Protein AF-A0ABD0QK53-F1 (afdb_monomer_lite)

Organism: Cirrhinus mrigala (NCBI:txid683832)

InterPro domains:
  IPR001478 PDZ domain [PS50106] (8-50)
  IPR036034 PDZ superfamily [G3DSA:2.30.42.10] (1-50)
  IPR036034 PDZ superfamily [SSF50156] (4-50)

Radius of gyration: 12.95 Å; chains: 1; bounding box: 27×29×35 Å

pLDDT: mean 91.86, std 10.02, range [49.38, 97.88]

Sequence (50 aa):
QDATRYYSVELERGPTGFGFSLRGGSEYNMGLYVLGLMEGGPASRSHKIQ

Structure (mmCIF, N/CA/C/O backbone):
data_AF-A0ABD0QK53-F1
#
_entry.id   AF-A0ABD0QK53-F1
#
loop_
_atom_site.group_PDB
_atom_site.id
_atom_site.type_symbol
_atom_site.label_atom_id
_atom_site.label_alt_id
_atom_site.label_comp_id
_atom_site.label_asym_id
_atom_site.label_entity_id
_atom_site.label_seq_id
_atom_site.pdbx_PDB_ins_code
_atom_site.Cartn_x
_atom_site.Cartn_y
_atom_site.Cartn_z
_atom_site.occupancy
_atom_site.B_iso_or_equiv
_atom_site.auth_seq_id
_atom_site.auth_comp_id
_atom_site.auth_asym_id
_atom_site.auth_atom_id
_atom_site.pdbx_PDB_model_num
ATOM 1 N N . GLN A 1 1 ? -3.905 -21.459 -21.677 1.00 49.38 1 GLN A N 1
ATOM 2 C CA . GLN A 1 1 ? -4.069 -20.022 -21.396 1.00 49.38 1 GLN A CA 1
ATOM 3 C C . GLN A 1 1 ? -4.004 -19.893 -19.886 1.00 49.38 1 GLN A C 1
ATOM 5 O O . GLN A 1 1 ? -5.009 -20.138 -19.232 1.00 49.38 1 GLN A O 1
ATOM 10 N N . ASP A 1 2 ? -2.812 -19.665 -19.332 1.00 58.78 2 ASP A N 1
ATOM 11 C CA . ASP A 1 2 ? -2.659 -19.404 -17.897 1.00 58.78 2 ASP A CA 1
ATOM 12 C C . ASP A 1 2 ? -3.233 -18.018 -17.621 1.00 58.78 2 ASP A C 1
ATOM 14 O O . ASP A 1 2 ? -2.575 -16.999 -17.818 1.00 58.78 2 ASP A O 1
ATOM 18 N N . ALA A 1 3 ? -4.512 -17.973 -17.260 1.00 66.00 3 ALA A N 1
ATOM 19 C CA . ALA A 1 3 ? -5.116 -16.757 -16.757 1.00 66.00 3 ALA A CA 1
ATOM 20 C C . ALA A 1 3 ? -4.462 -16.474 -15.404 1.00 66.00 3 ALA A C 1
ATOM 22 O O . ALA A 1 3 ? -4.750 -17.160 -14.423 1.00 66.00 3 ALA A O 1
ATOM 23 N N . THR A 1 4 ? -3.552 -15.500 -15.359 1.00 71.56 4 THR A N 1
ATOM 24 C CA . THR A 1 4 ? -2.995 -14.981 -14.109 1.00 71.56 4 THR A CA 1
ATOM 25 C C . THR A 1 4 ? -4.155 -14.716 -13.157 1.00 71.56 4 THR A C 1
ATOM 27 O O . THR A 1 4 ? -5.015 -13.875 -13.423 1.00 71.56 4 THR A O 1
ATOM 30 N N . ARG A 1 5 ? -4.240 -15.495 -12.077 1.00 81.00 5 ARG A N 1
ATOM 31 C CA . ARG A 1 5 ? -5.358 -15.409 -11.142 1.00 81.00 5 ARG A CA 1
ATOM 32 C C . ARG A 1 5 ? -5.172 -14.145 -10.312 1.00 81.00 5 ARG A C 1
ATOM 34 O O . ARG A 1 5 ? -4.377 -14.123 -9.379 1.00 81.00 5 ARG A O 1
ATOM 41 N N . TYR A 1 6 ? -5.875 -13.084 -10.688 1.00 85.69 6 TYR A N 1
ATOM 42 C CA . TYR A 1 6 ? -5.892 -11.848 -9.918 1.00 85.69 6 TYR A CA 1
ATOM 43 C C . TYR A 1 6 ? -6.563 -12.087 -8.563 1.00 85.69 6 TYR A C 1
ATOM 45 O O . TYR A 1 6 ? -7.598 -12.750 -8.473 1.00 85.69 6 TYR A O 1
ATOM 53 N N . TYR A 1 7 ? -5.962 -11.535 -7.513 1.00 89.50 7 TYR A N 1
ATOM 54 C CA . TYR A 1 7 ? -6.534 -11.488 -6.175 1.00 89.50 7 TYR A CA 1
ATOM 55 C C . TYR A 1 7 ? -6.880 -10.035 -5.853 1.00 89.50 7 TYR A C 1
ATOM 57 O O . TYR A 1 7 ? -6.007 -9.168 -5.867 1.00 89.50 7 TYR A O 1
ATOM 65 N N . SER A 1 8 ? -8.160 -9.764 -5.613 1.00 92.44 8 SER A N 1
ATOM 66 C CA . SER A 1 8 ? -8.671 -8.411 -5.391 1.00 92.44 8 SER A CA 1
ATOM 67 C C . SER A 1 8 ? -9.043 -8.209 -3.928 1.00 92.44 8 SER A C 1
ATOM 69 O O . SER A 1 8 ? -9.686 -9.061 -3.314 1.00 92.44 8 SER A O 1
ATOM 71 N N . VAL A 1 9 ? -8.664 -7.054 -3.382 1.00 93.88 9 VAL A N 1
ATOM 72 C CA . VAL A 1 9 ? -8.964 -6.654 -2.006 1.00 93.88 9 VAL A CA 1
ATOM 73 C C . VAL A 1 9 ? -9.534 -5.245 -2.017 1.00 93.88 9 VAL A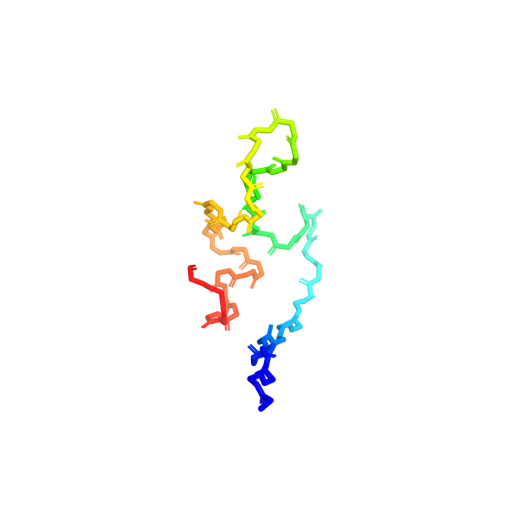 C 1
ATOM 75 O O . VAL A 1 9 ? -8.933 -4.336 -2.581 1.00 93.88 9 VAL A O 1
ATOM 78 N N . GLU A 1 10 ? -10.671 -5.068 -1.354 1.00 96.00 10 GLU A N 1
ATOM 79 C CA . GLU A 1 10 ? -11.232 -3.754 -1.056 1.00 96.00 10 GLU A CA 1
ATOM 80 C C . GLU A 1 10 ? -10.848 -3.351 0.366 1.00 96.00 10 GLU A C 1
ATOM 82 O O . GLU A 1 10 ? -11.012 -4.134 1.307 1.00 96.00 10 GLU A O 1
ATOM 87 N N . LEU A 1 11 ? -10.323 -2.134 0.509 1.00 97.12 11 LEU A N 1
ATOM 88 C CA . LEU A 1 11 ? -9.940 -1.543 1.785 1.00 97.12 11 LEU A CA 1
ATOM 89 C C . LEU A 1 11 ? -10.562 -0.159 1.911 1.00 97.12 11 LEU A C 1
ATOM 91 O O . LEU A 1 11 ? -10.434 0.676 1.015 1.00 97.12 11 LEU A O 1
ATOM 95 N N . GLU A 1 12 ? -11.149 0.118 3.068 1.00 96.94 12 GLU A N 1
ATOM 96 C CA . GLU A 1 12 ? -11.510 1.481 3.431 1.00 96.94 12 GLU A CA 1
ATOM 97 C C . GLU A 1 12 ? -10.249 2.278 3.783 1.00 96.94 12 GLU A C 1
ATOM 99 O O . GLU A 1 12 ? -9.374 1.818 4.527 1.00 96.94 12 GLU A O 1
ATOM 104 N N . ARG A 1 13 ? -10.135 3.490 3.233 1.00 97.31 13 ARG A N 1
ATOM 105 C CA . ARG A 1 13 ? -8.991 4.364 3.498 1.00 97.31 13 ARG A CA 1
ATOM 106 C C . ARG A 1 13 ? -9.090 4.928 4.915 1.00 97.31 13 ARG A C 1
ATOM 108 O O . ARG A 1 13 ? -10.045 5.625 5.241 1.00 97.31 13 ARG A O 1
ATOM 115 N N . GLY A 1 14 ? -8.075 4.672 5.736 1.00 96.06 14 GLY A N 1
ATOM 116 C CA . GLY A 1 14 ? -7.928 5.296 7.048 1.00 96.06 14 GLY A CA 1
ATOM 117 C C . GLY A 1 14 ? -7.308 6.701 6.973 1.00 96.06 14 GLY A C 1
ATOM 118 O O . GLY A 1 14 ? -6.898 7.145 5.896 1.00 96.06 14 GLY A O 1
ATOM 119 N N . PRO A 1 15 ? -7.157 7.391 8.120 1.00 95.50 15 PRO A N 1
ATOM 120 C CA . PRO A 1 15 ? -6.621 8.757 8.182 1.00 95.50 15 PRO A CA 1
ATOM 121 C C . PRO A 1 15 ? -5.230 8.917 7.550 1.00 95.50 15 PRO A C 1
ATOM 123 O O . PRO A 1 15 ? -4.917 9.958 6.982 1.00 95.50 15 PRO A O 1
ATOM 126 N N . THR A 1 16 ? -4.407 7.869 7.618 1.00 93.69 16 THR A N 1
ATOM 127 C CA . THR A 1 16 ? -3.029 7.836 7.105 1.00 93.69 16 THR A CA 1
ATOM 128 C C . THR A 1 16 ? -2.878 6.990 5.834 1.00 93.69 16 THR A C 1
ATOM 130 O O . THR A 1 16 ? -1.761 6.732 5.392 1.00 93.69 16 THR A O 1
ATOM 133 N N . GLY A 1 17 ? -3.984 6.560 5.214 1.00 96.94 17 GLY A N 1
ATOM 134 C CA . GLY A 1 17 ? -3.985 5.704 4.024 1.00 96.94 17 GLY A CA 1
ATOM 135 C C . GLY A 1 17 ? -4.477 4.283 4.303 1.00 96.94 17 GLY A C 1
ATOM 136 O O . GLY A 1 17 ? -5.339 4.068 5.152 1.00 96.94 17 GLY A O 1
ATOM 137 N N . PHE A 1 18 ? -3.959 3.305 3.557 1.00 97.69 18 PHE A N 1
ATOM 138 C CA . PHE A 1 18 ? -4.442 1.916 3.598 1.00 97.69 18 PHE A CA 1
ATOM 139 C C . PHE A 1 18 ? -3.695 1.013 4.591 1.00 97.69 18 PHE A C 1
ATOM 141 O O . PHE A 1 18 ? -4.114 -0.116 4.834 1.00 97.69 18 PHE A O 1
ATOM 148 N N . GLY A 1 19 ? -2.620 1.505 5.213 1.00 97.19 19 GLY A N 1
ATOM 149 C CA . GLY A 1 19 ? -1.899 0.768 6.254 1.00 97.19 19 GLY A CA 1
ATOM 150 C C . GLY A 1 19 ? -0.991 -0.347 5.733 1.00 97.19 19 GLY A C 1
ATOM 151 O O . GLY A 1 19 ? -0.837 -1.356 6.413 1.00 97.19 19 GLY A O 1
ATOM 152 N N . PHE A 1 20 ? -0.392 -0.177 4.554 1.00 97.25 20 PHE A N 1
ATOM 153 C CA . PHE A 1 20 ? 0.704 -1.015 4.066 1.00 97.25 20 PHE A CA 1
ATOM 154 C C . PHE A 1 20 ? 1.773 -0.156 3.384 1.00 97.25 20 PHE A C 1
ATOM 156 O O . PHE A 1 20 ? 1.486 0.952 2.926 1.00 97.25 20 PHE A O 1
ATOM 163 N N . SER A 1 21 ? 2.998 -0.667 3.306 1.00 96.56 21 SER A N 1
ATOM 164 C CA . SER A 1 21 ? 4.090 -0.073 2.531 1.00 96.56 21 SER A CA 1
ATOM 165 C C . SER A 1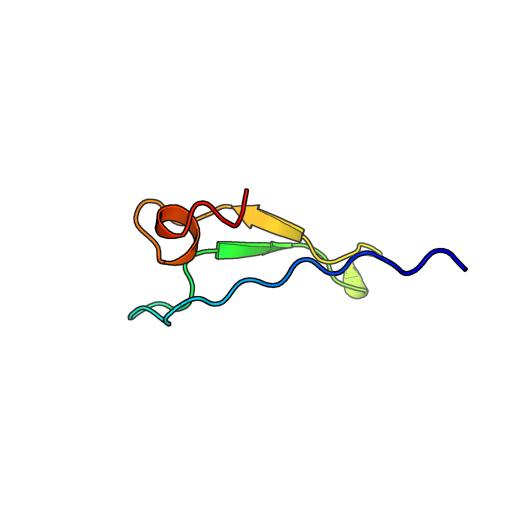 21 ? 4.394 -0.908 1.291 1.00 96.56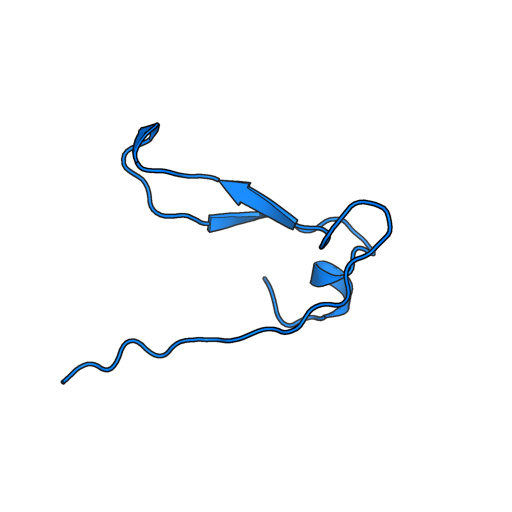 21 SER A C 1
ATOM 167 O O . SER A 1 21 ? 4.224 -2.127 1.295 1.00 96.56 21 SER A O 1
ATOM 169 N N . LEU A 1 22 ? 4.844 -0.246 0.223 1.00 95.50 22 LEU A N 1
ATOM 170 C CA . LEU A 1 22 ? 5.280 -0.894 -1.012 1.00 95.50 22 LEU A CA 1
ATOM 171 C C . LEU A 1 22 ? 6.805 -0.867 -1.130 1.00 95.50 22 LEU A C 1
ATOM 173 O O . LEU A 1 22 ? 7.459 0.070 -0.671 1.00 95.50 22 LEU A O 1
ATOM 177 N N . ARG A 1 23 ? 7.359 -1.879 -1.796 1.00 95.12 23 AR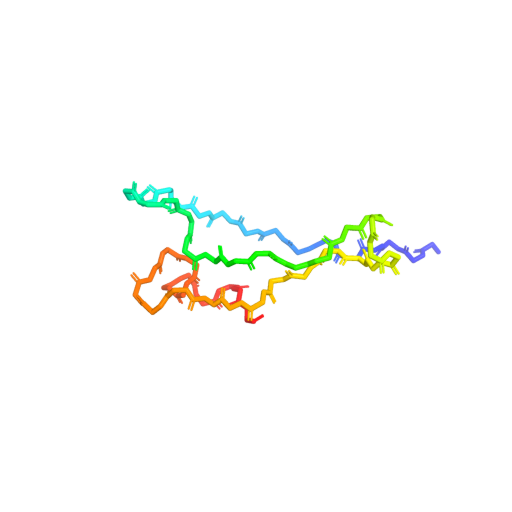G A N 1
ATOM 178 C CA . ARG A 1 23 ? 8.753 -1.939 -2.240 1.00 95.12 23 ARG A CA 1
ATOM 179 C C . ARG A 1 23 ? 8.821 -2.411 -3.686 1.00 95.12 23 ARG A C 1
ATOM 181 O O . ARG A 1 23 ? 8.020 -3.241 -4.102 1.00 95.12 23 ARG A O 1
ATOM 188 N N . GLY A 1 24 ? 9.823 -1.926 -4.408 1.00 96.25 24 GLY A N 1
ATOM 189 C CA . GLY A 1 24 ? 10.087 -2.298 -5.794 1.00 96.25 24 GLY A CA 1
ATOM 190 C C . GLY A 1 24 ? 9.770 -1.162 -6.754 1.00 96.25 24 GLY A C 1
ATOM 191 O O . GLY A 1 24 ? 9.601 -0.020 -6.329 1.00 96.25 24 GLY A O 1
ATOM 192 N N . GLY A 1 25 ? 9.733 -1.483 -8.041 1.00 96.88 25 GLY A N 1
ATOM 193 C CA . GLY A 1 25 ? 9.691 -0.504 -9.120 1.00 96.88 25 GLY A CA 1
ATOM 194 C C . GLY A 1 25 ? 10.751 -0.811 -10.171 1.00 96.88 25 GLY A C 1
ATOM 195 O O . GLY A 1 25 ? 11.751 -1.490 -9.903 1.00 96.88 25 GLY A O 1
ATOM 196 N N . SER A 1 26 ? 10.529 -0.308 -11.381 1.00 96.31 26 SER A N 1
ATOM 197 C CA . SER A 1 26 ? 11.460 -0.446 -12.505 1.00 96.31 26 SER A CA 1
ATOM 198 C C . SER A 1 26 ? 12.845 0.113 -12.190 1.00 96.31 26 SER A C 1
ATOM 200 O O . SER A 1 26 ? 13.845 -0.431 -12.643 1.00 96.31 26 SER A O 1
ATOM 202 N N . GLU A 1 27 ? 12.912 1.139 -11.348 1.00 96.12 27 GLU A N 1
ATOM 203 C CA . GLU A 1 27 ? 14.133 1.777 -10.854 1.00 96.12 27 GLU A CA 1
ATOM 204 C C . GLU A 1 27 ? 15.033 0.794 -10.095 1.00 96.12 27 GLU A C 1
ATOM 206 O O . GLU A 1 27 ? 16.242 0.995 -10.006 1.00 96.12 27 GLU A O 1
ATOM 211 N N . TYR A 1 28 ? 14.447 -0.286 -9.571 1.00 94.44 28 TYR A N 1
ATOM 212 C CA . TYR A 1 28 ? 15.134 -1.342 -8.836 1.00 94.44 28 TYR A CA 1
ATOM 213 C C . TYR A 1 28 ? 15.214 -2.664 -9.613 1.00 94.44 28 TYR A C 1
ATOM 215 O O . TYR A 1 28 ? 15.681 -3.651 -9.051 1.00 94.44 28 TYR A O 1
ATOM 223 N N . ASN A 1 29 ? 14.752 -2.723 -10.872 1.00 95.38 29 ASN A N 1
ATOM 224 C CA . ASN A 1 29 ? 14.577 -3.972 -11.631 1.00 95.38 29 ASN A CA 1
ATOM 225 C C . ASN A 1 29 ? 13.770 -5.042 -10.860 1.00 95.38 29 ASN A C 1
ATOM 227 O O . ASN A 1 29 ? 14.064 -6.236 -10.926 1.00 95.38 29 ASN A O 1
ATOM 231 N N . MET A 1 30 ? 12.745 -4.623 -10.108 1.00 95.44 30 MET A N 1
ATOM 232 C CA . MET A 1 30 ? 11.917 -5.503 -9.276 1.00 95.44 30 MET A CA 1
ATOM 233 C C . MET A 1 30 ? 10.423 -5.232 -9.481 1.00 95.44 30 MET A C 1
ATOM 235 O O . MET A 1 30 ? 10.010 -4.089 -9.672 1.00 95.44 30 MET A O 1
ATOM 239 N N . GLY A 1 31 ? 9.599 -6.279 -9.355 1.00 93.31 31 GLY A N 1
ATOM 240 C CA . GLY A 1 31 ? 8.145 -6.128 -9.216 1.00 93.31 31 GLY A CA 1
ATOM 241 C C . GLY A 1 31 ? 7.754 -5.347 -7.953 1.00 93.31 31 GLY A C 1
ATOM 242 O O . GLY A 1 31 ? 8.592 -5.112 -7.083 1.00 93.31 31 GLY A O 1
ATOM 243 N N . LEU A 1 32 ? 6.485 -4.945 -7.851 1.00 93.88 32 LEU A N 1
ATOM 244 C CA . LEU A 1 32 ? 5.953 -4.314 -6.641 1.00 93.88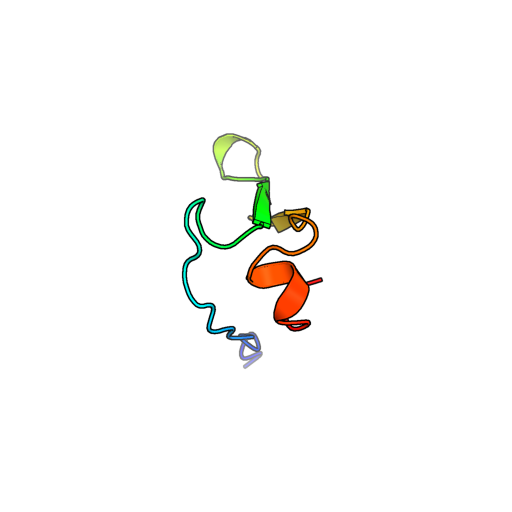 32 LEU A CA 1
ATOM 245 C C . LEU A 1 32 ? 5.535 -5.370 -5.618 1.00 93.88 32 LEU A C 1
ATOM 247 O O . LEU A 1 32 ? 4.848 -6.333 -5.953 1.00 93.88 32 LEU A O 1
ATOM 251 N N . TYR A 1 33 ? 5.902 -5.138 -4.364 1.00 93.94 33 TYR A N 1
ATOM 252 C CA . TYR A 1 33 ? 5.592 -6.004 -3.234 1.00 93.94 33 TYR A CA 1
ATOM 253 C C . TYR A 1 33 ? 5.087 -5.177 -2.062 1.00 93.94 33 TYR A C 1
ATOM 255 O O . TYR A 1 33 ? 5.555 -4.059 -1.839 1.00 93.94 33 TYR A O 1
ATOM 263 N N . VAL A 1 34 ? 4.176 -5.749 -1.279 1.00 94.69 34 VAL A N 1
ATOM 264 C CA . VAL A 1 34 ? 3.861 -5.229 0.051 1.00 94.69 34 VAL A CA 1
ATOM 265 C C . VAL A 1 34 ? 5.012 -5.609 0.981 1.00 94.69 34 VAL A C 1
ATOM 267 O O . VAL A 1 34 ? 5.383 -6.774 1.061 1.00 94.69 34 VAL A O 1
ATOM 270 N N . LEU A 1 35 ? 5.625 -4.622 1.634 1.00 94.88 35 LEU A N 1
ATOM 271 C CA . LEU A 1 35 ? 6.792 -4.834 2.499 1.00 94.88 35 LEU A CA 1
ATOM 272 C C . LEU A 1 35 ? 6.400 -5.011 3.967 1.00 94.88 35 LEU A C 1
ATOM 274 O O . LEU A 1 35 ? 7.098 -5.678 4.726 1.00 94.88 35 LEU A O 1
ATOM 278 N N . GLY A 1 36 ? 5.304 -4.386 4.377 1.00 95.69 36 GLY A N 1
ATOM 279 C CA . GLY A 1 36 ? 4.814 -4.491 5.735 1.00 95.69 36 GLY A CA 1
ATOM 280 C C . GLY A 1 36 ? 3.426 -3.903 5.870 1.00 95.69 36 GLY A C 1
ATOM 281 O O . GLY A 1 36 ? 3.022 -3.018 5.109 1.00 95.69 36 GLY A O 1
ATOM 282 N N . LEU A 1 37 ? 2.713 -4.405 6.868 1.00 97.06 37 LEU A N 1
ATOM 283 C CA . LEU A 1 37 ? 1.424 -3.884 7.280 1.00 97.06 37 LEU A CA 1
ATOM 284 C C . LEU A 1 37 ? 1.618 -3.020 8.519 1.00 97.06 37 LEU A C 1
ATOM 286 O O . LEU A 1 37 ? 2.373 -3.361 9.427 1.00 97.06 37 LEU A O 1
ATOM 290 N N . MET A 1 38 ? 0.915 -1.898 8.557 1.00 96.06 38 MET A N 1
ATOM 291 C CA . MET A 1 38 ? 0.783 -1.114 9.772 1.00 96.06 38 MET A CA 1
ATOM 292 C C . MET A 1 38 ? -0.085 -1.902 10.750 1.00 96.06 38 MET A C 1
ATOM 294 O O . MET A 1 38 ? -1.212 -2.276 10.411 1.00 96.06 38 MET A O 1
ATOM 298 N N . GLU A 1 39 ? 0.429 -2.142 11.954 1.00 95.50 39 GLU A N 1
ATOM 299 C CA . GLU A 1 39 ? -0.334 -2.783 13.021 1.00 95.50 39 GLU A CA 1
ATOM 300 C C . GLU A 1 39 ? -1.605 -1.980 13.311 1.00 95.50 39 GLU A C 1
ATOM 302 O O . GLU A 1 39 ? -1.576 -0.755 13.446 1.00 95.50 39 GLU A O 1
ATOM 307 N N . GLY A 1 40 ? -2.750 -2.663 13.319 1.00 94.94 40 GLY A N 1
ATOM 308 C CA . GLY A 1 40 ? -4.041 -1.997 13.466 1.00 94.94 40 GLY A CA 1
ATOM 309 C C . GLY A 1 40 ? -4.390 -1.057 12.303 1.00 94.94 40 GLY A C 1
ATOM 310 O O . GLY A 1 40 ? -5.305 -0.251 12.428 1.00 94.94 40 GLY A O 1
ATOM 311 N N . GLY A 1 41 ? -3.706 -1.123 11.161 1.00 96.38 41 GLY A N 1
A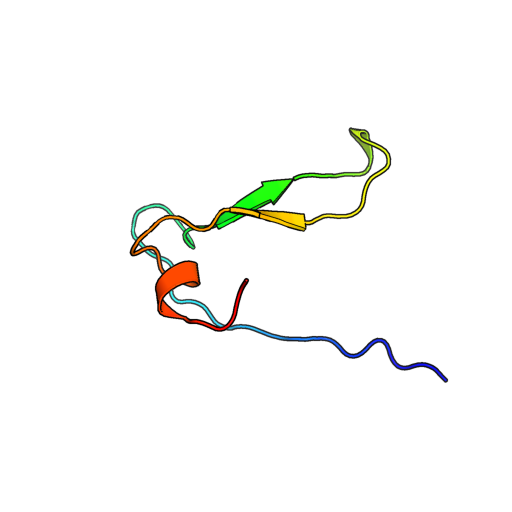TOM 312 C CA . GLY A 1 41 ? -4.083 -0.417 9.937 1.00 96.38 41 GLY A CA 1
ATOM 313 C C . GLY A 1 41 ? -5.221 -1.119 9.177 1.00 96.38 41 GLY A C 1
ATOM 314 O O . GLY A 1 41 ? -5.535 -2.278 9.468 1.00 96.38 41 GLY A O 1
ATOM 315 N N . PRO A 1 42 ? -5.839 -0.460 8.175 1.00 97.88 42 PRO A N 1
ATOM 316 C CA . PRO A 1 42 ? -6.896 -1.071 7.365 1.00 97.88 42 PRO A CA 1
ATOM 317 C C . PRO A 1 42 ? -6.488 -2.404 6.721 1.00 97.88 42 PRO A C 1
ATOM 319 O O . PRO A 1 42 ? -7.222 -3.383 6.835 1.00 97.88 42 PRO A O 1
ATOM 322 N N . ALA A 1 43 ? -5.298 -2.477 6.117 1.00 97.25 43 ALA A N 1
ATOM 323 C CA . ALA A 1 43 ? -4.795 -3.704 5.506 1.00 97.25 43 ALA A CA 1
ATOM 324 C C . ALA A 1 43 ? -4.580 -4.839 6.520 1.00 97.25 43 ALA A C 1
ATOM 326 O O . ALA A 1 43 ? -5.039 -5.951 6.269 1.00 97.25 43 ALA A O 1
ATOM 327 N N . SER A 1 44 ? -3.977 -4.556 7.683 1.00 96.06 44 SER A N 1
ATOM 328 C CA . SER A 1 44 ? -3.798 -5.542 8.763 1.00 96.06 44 SER A CA 1
ATOM 329 C C . SER A 1 44 ? -5.142 -6.095 9.251 1.00 96.06 44 SER A C 1
ATOM 331 O O . SER A 1 44 ? -5.334 -7.308 9.274 1.00 96.06 44 SER A O 1
ATOM 333 N N . ARG A 1 45 ? -6.124 -5.225 9.532 1.00 95.62 45 ARG A N 1
ATOM 334 C CA . ARG A 1 45 ? -7.466 -5.655 9.969 1.00 95.62 45 ARG A CA 1
ATOM 335 C C . ARG A 1 45 ? -8.262 -6.395 8.898 1.00 95.62 45 ARG A C 1
ATOM 337 O O . ARG A 1 45 ? -9.190 -7.125 9.237 1.00 95.62 45 ARG A O 1
ATOM 344 N N . SER A 1 46 ? -7.941 -6.201 7.618 1.00 95.56 46 SER A N 1
ATOM 345 C CA . SER A 1 46 ? -8.640 -6.898 6.537 1.00 95.56 46 SER A CA 1
ATOM 346 C C . SER A 1 46 ? -8.379 -8.403 6.547 1.00 95.56 46 SER A C 1
ATOM 348 O O . SER A 1 46 ? -9.221 -9.153 6.064 1.00 95.56 46 SER A O 1
ATOM 350 N N . HIS A 1 47 ? -7.221 -8.839 7.064 1.00 93.38 47 HIS A N 1
ATOM 351 C CA . HIS A 1 47 ? -6.717 -10.217 6.980 1.00 93.38 47 HIS A CA 1
ATOM 352 C C . HIS A 1 47 ? -6.664 -10.787 5.545 1.00 93.38 47 HIS A C 1
ATOM 354 O O . HIS A 1 47 ? -6.541 -11.996 5.352 1.00 93.38 47 HIS A O 1
ATOM 360 N N . LYS A 1 48 ? -6.760 -9.920 4.529 1.00 94.19 48 LYS A N 1
ATOM 361 C CA . LYS A 1 48 ? -6.726 -10.270 3.102 1.00 94.19 48 LYS A CA 1
ATOM 362 C C . LYS A 1 48 ? -5.352 -10.027 2.471 1.00 94.19 48 LYS A C 1
ATOM 364 O O . LYS A 1 48 ? -5.083 -10.548 1.400 1.00 94.19 48 LYS A O 1
ATOM 369 N N . ILE A 1 49 ? -4.487 -9.243 3.115 1.00 91.38 49 ILE A N 1
ATOM 370 C CA . ILE A 1 49 ? -3.113 -8.958 2.672 1.00 91.38 49 ILE A CA 1
ATOM 371 C C . ILE A 1 49 ? -2.155 -9.549 3.714 1.00 91.38 49 ILE A C 1
ATOM 373 O O . ILE A 1 49 ? -2.437 -9.429 4.907 1.00 91.38 49 ILE A O 1
ATOM 377 N N . GLN A 1 50 ? -1.075 -10.202 3.268 1.00 77.25 50 GLN A N 1
ATOM 378 C CA . GLN A 1 50 ? -0.081 -10.897 4.100 1.00 77.25 50 GLN A CA 1
ATOM 379 C C . GLN A 1 50 ? 1.332 -10.498 3.685 1.00 77.25 50 GLN A C 1
ATOM 381 O O . GLN A 1 50 ? 1.554 -10.387 2.457 1.00 77.25 50 GLN A O 1
#

Secondary structure (DSSP, 8-state):
-------------BTTBSSEEEEEEGGGTEEEEEEEEPTTSHHHHHSS--

Foldseek 3Di:
DPPPDDDDDDWDADPVGQFWDWDDDVVRVDDIDTPDGHVVGRVNVRVSHD